Protein AF-A0A6A7LLV8-F1 (afdb_monomer_lite)

Sequence (172 aa):
MTVFNNYDQRSSDILLAQSDQRNTRNVFSGPGNIEGRDSFSAI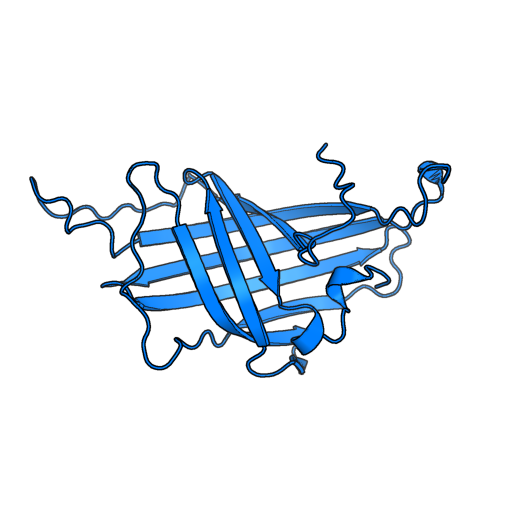GQISSLVITVPDSDFNITNAFKVILTGEWNLSVRNGSVTNFDVNFLASPMDGRGTHVHQISNFKPYDNDTPIRLSEDNSVVIHETADIKINGVIIWDQADISISISKDKIFNIDPDDRDTENHFGDQQV

Radius of gyration: 17.13 Å; chains: 1; bounding box: 48×31×48 Å

Secondary structure (DSSP, 8-state):
-------SS-----EEEEE-TTS-------SS-TT--S-EEEEEEEEEEEEE--STT--GGG-EEEEEEEEEEEEEETTEEEEEEEEEEEEETTS-S-EEEEEEEEE--TTPPPP---TTS-EEEEEEEEEEETTEEEEEEEEEEEEEETTTEEEEEE-TTTTTTTTTS---

Structure (mmCIF, N/CA/C/O backbone):
data_AF-A0A6A7LLV8-F1
#
_entry.id   AF-A0A6A7LLV8-F1
#
loop_
_atom_site.group_PDB
_atom_site.id
_atom_site.type_symbol
_atom_site.label_atom_id
_atom_site.label_alt_id
_atom_site.label_comp_id
_atom_site.label_asym_id
_atom_site.label_entity_id
_atom_site.label_seq_id
_atom_site.pdbx_PDB_ins_code
_atom_site.Cartn_x
_atom_site.Cartn_y
_atom_site.Cartn_z
_atom_site.occupancy
_atom_site.B_iso_or_equiv
_atom_site.auth_seq_id
_atom_site.auth_comp_id
_atom_site.auth_asym_id
_atom_site.auth_atom_id
_atom_site.pdbx_PDB_model_num
ATOM 1 N N . MET A 1 1 ? 6.860 18.313 -1.965 1.00 25.78 1 MET A N 1
ATOM 2 C CA . MET A 1 1 ? 7.826 17.428 -2.640 1.00 25.78 1 MET A CA 1
ATOM 3 C C . MET A 1 1 ? 8.645 16.800 -1.537 1.00 25.78 1 MET A C 1
ATOM 5 O O . MET A 1 1 ? 9.509 17.471 -0.990 1.00 25.78 1 MET A O 1
ATOM 9 N N . THR A 1 2 ? 8.262 15.604 -1.103 1.00 24.58 2 THR A N 1
ATOM 10 C CA . THR A 1 2 ? 9.008 14.871 -0.076 1.00 24.58 2 THR A CA 1
ATOM 11 C C . THR A 1 2 ? 10.014 14.008 -0.821 1.00 24.58 2 THR A C 1
ATOM 13 O O . THR A 1 2 ? 9.620 13.183 -1.636 1.00 24.58 2 THR A O 1
ATOM 16 N N . VAL A 1 3 ? 11.299 14.295 -0.633 1.00 24.58 3 VAL A N 1
ATOM 17 C CA . VAL A 1 3 ? 12.405 13.477 -1.139 1.00 24.58 3 VAL A CA 1
ATOM 18 C C . VAL A 1 3 ? 12.798 12.572 0.019 1.00 24.58 3 VAL A C 1
ATOM 20 O O . VAL A 1 3 ? 13.248 13.080 1.046 1.00 24.58 3 VAL A O 1
ATOM 23 N N . PHE A 1 4 ? 12.581 11.267 -0.107 1.00 34.59 4 PHE A N 1
ATOM 24 C CA . PHE A 1 4 ? 13.042 10.308 0.889 1.00 34.59 4 PHE A CA 1
ATOM 25 C C . PHE A 1 4 ? 14.485 9.923 0.560 1.00 34.59 4 PHE A C 1
ATOM 27 O O . PHE A 1 4 ? 14.741 9.159 -0.359 1.00 34.59 4 PHE A O 1
ATOM 34 N N . ASN A 1 5 ? 15.427 10.495 1.307 1.00 30.48 5 ASN A N 1
ATOM 35 C CA . ASN A 1 5 ? 16.753 9.924 1.503 1.00 30.48 5 ASN A CA 1
ATOM 36 C C . ASN A 1 5 ? 16.828 9.553 2.979 1.00 30.48 5 ASN A C 1
ATOM 38 O O . ASN A 1 5 ? 16.831 10.461 3.806 1.00 30.48 5 ASN A O 1
ATOM 42 N N . ASN A 1 6 ? 16.889 8.265 3.306 1.00 28.12 6 ASN A N 1
ATOM 43 C CA . ASN A 1 6 ? 17.552 7.792 4.517 1.00 28.12 6 ASN A CA 1
ATOM 44 C C . ASN A 1 6 ? 17.889 6.307 4.376 1.00 28.12 6 ASN A C 1
ATOM 46 O O . ASN A 1 6 ? 17.022 5.441 4.379 1.00 28.12 6 ASN A O 1
ATOM 50 N N . TYR A 1 7 ? 19.190 6.047 4.269 1.00 36.25 7 TYR A N 1
ATOM 51 C CA . TYR A 1 7 ? 19.776 4.780 4.669 1.00 36.25 7 TYR A CA 1
ATOM 52 C C . TYR A 1 7 ? 19.491 4.570 6.165 1.00 36.25 7 TYR A C 1
ATOM 54 O O . TYR A 1 7 ? 19.623 5.509 6.949 1.00 36.25 7 TYR A O 1
ATOM 62 N N . ASP A 1 8 ? 19.183 3.326 6.532 1.00 33.72 8 ASP A N 1
ATOM 63 C CA . ASP A 1 8 ? 19.077 2.808 7.906 1.00 33.72 8 ASP A CA 1
ATOM 64 C C . ASP A 1 8 ? 17.693 2.876 8.592 1.00 33.72 8 ASP A C 1
ATOM 66 O O . ASP A 1 8 ? 17.523 3.401 9.689 1.00 33.72 8 ASP A O 1
ATOM 70 N N . GLN A 1 9 ? 16.688 2.310 7.918 1.00 30.48 9 GLN A N 1
ATOM 71 C CA . GLN A 1 9 ? 15.720 1.303 8.400 1.00 30.48 9 GLN A CA 1
ATOM 72 C C . GLN A 1 9 ? 14.824 0.989 7.193 1.00 30.48 9 GLN A C 1
ATOM 74 O O . GLN A 1 9 ? 14.249 1.903 6.616 1.00 30.48 9 GLN A O 1
ATOM 79 N N . ARG A 1 10 ? 14.813 -0.266 6.724 1.00 34.41 10 ARG A N 1
ATOM 80 C CA . ARG A 1 10 ? 14.182 -0.677 5.454 1.00 34.41 10 ARG A CA 1
ATOM 81 C C . ARG A 1 10 ? 12.652 -0.628 5.547 1.00 34.41 10 ARG A C 1
ATOM 83 O O . ARG A 1 10 ? 12.019 -1.634 5.828 1.00 34.41 10 ARG A O 1
ATOM 90 N N . SER A 1 11 ? 12.103 0.567 5.427 1.00 36.34 11 SER A N 1
ATOM 91 C CA . SER A 1 11 ? 10.690 0.836 5.195 1.00 36.34 11 SER A CA 1
ATOM 92 C C . SER A 1 11 ? 10.669 2.084 4.322 1.00 36.34 11 SER A C 1
ATOM 94 O O . SER A 1 11 ? 11.050 3.183 4.738 1.00 36.34 11 SER A O 1
ATOM 96 N N . SER A 1 12 ? 10.379 1.868 3.047 1.00 47.72 12 SER A N 1
ATOM 97 C CA . SER A 1 12 ? 10.267 2.910 2.035 1.00 47.72 12 SER A CA 1
ATOM 98 C C . SER A 1 12 ? 8.793 3.082 1.731 1.00 47.72 12 SER A C 1
ATOM 100 O O . SER A 1 12 ? 8.258 2.338 0.921 1.00 47.72 12 SER A O 1
ATOM 102 N N . ASP A 1 13 ? 8.165 4.071 2.375 1.00 46.97 13 ASP A N 1
ATOM 103 C CA . ASP A 1 13 ? 6.767 4.454 2.159 1.00 46.97 13 ASP A CA 1
ATOM 104 C C . ASP A 1 13 ? 6.391 4.385 0.668 1.00 46.97 13 ASP A C 1
ATOM 106 O O . ASP A 1 13 ? 6.837 5.192 -0.157 1.00 46.97 13 ASP A O 1
ATOM 110 N N . ILE A 1 14 ? 5.560 3.405 0.316 1.00 55.56 14 ILE A N 1
ATOM 111 C CA . ILE A 1 14 ? 5.271 3.057 -1.082 1.00 55.56 14 ILE A CA 1
ATOM 112 C C . ILE A 1 14 ? 4.286 4.065 -1.679 1.00 55.56 14 ILE A C 1
ATOM 114 O O . ILE A 1 14 ? 4.317 4.381 -2.872 1.00 55.56 14 ILE A O 1
ATOM 118 N N . LEU A 1 15 ? 3.393 4.599 -0.844 1.00 58.03 15 LEU A N 1
ATOM 119 C CA . LEU A 1 15 ? 2.213 5.326 -1.284 1.00 58.03 15 LEU A CA 1
ATOM 120 C C . LEU A 1 15 ? 1.815 6.414 -0.292 1.00 58.03 15 LEU A C 1
ATOM 122 O O . LEU A 1 15 ? 1.293 6.135 0.779 1.00 58.03 15 LEU A O 1
ATOM 126 N N . LEU A 1 16 ? 1.928 7.670 -0.726 1.00 57.59 16 LEU A N 1
ATOM 127 C CA . LEU A 1 16 ? 1.279 8.797 -0.064 1.00 57.59 16 LEU A CA 1
ATOM 128 C C . LEU A 1 16 ? -0.051 9.092 -0.756 1.00 57.59 16 LEU A C 1
ATOM 130 O O . LEU A 1 16 ? -0.090 9.495 -1.922 1.00 57.59 16 LEU A O 1
ATOM 134 N N . ALA A 1 17 ? -1.142 8.922 -0.020 1.00 59.72 17 ALA A N 1
ATOM 135 C CA . ALA A 1 17 ? -2.483 9.252 -0.473 1.00 59.72 17 ALA A CA 1
ATOM 136 C C . ALA A 1 17 ? -3.144 10.255 0.477 1.00 59.72 17 ALA A C 1
ATOM 138 O O . ALA A 1 17 ? -2.828 10.327 1.667 1.00 59.72 17 ALA A O 1
ATOM 139 N N . GLN A 1 18 ? -4.073 11.046 -0.055 1.00 58.34 18 GLN A N 1
ATOM 140 C CA . GLN A 1 18 ? -4.870 11.970 0.748 1.00 58.34 18 GLN A CA 1
ATOM 141 C C . GLN A 1 18 ? -6.233 11.344 1.030 1.00 58.34 18 GLN A C 1
ATOM 143 O O . GLN A 1 18 ? -6.851 10.759 0.137 1.00 58.34 18 GLN A O 1
ATOM 148 N N . SER A 1 19 ? -6.708 11.468 2.267 1.00 53.09 19 SER A N 1
ATOM 149 C CA . SER A 1 19 ? -8.093 11.138 2.601 1.00 53.09 19 SER A CA 1
ATOM 150 C C . SER A 1 19 ? -9.051 12.139 1.942 1.00 53.09 19 SER A C 1
ATOM 152 O O . SER A 1 19 ? -8.801 13.348 1.911 1.00 53.09 19 SER A O 1
ATOM 154 N N . ASP A 1 20 ? -10.179 11.656 1.419 1.00 56.53 20 ASP A N 1
ATOM 155 C CA . ASP A 1 20 ? -11.266 12.535 0.999 1.00 56.53 20 ASP A CA 1
ATOM 156 C C . ASP A 1 20 ? -12.082 12.941 2.229 1.00 56.53 20 ASP A C 1
ATOM 158 O O . ASP A 1 20 ? -12.944 12.211 2.729 1.00 56.53 20 ASP A O 1
ATOM 162 N N . GLN A 1 21 ? -11.818 14.152 2.716 1.00 49.69 21 GLN A N 1
ATOM 163 C CA . GLN A 1 21 ? -12.512 14.715 3.874 1.00 49.69 21 GLN A CA 1
ATOM 164 C C . GLN A 1 21 ? -14.009 14.958 3.624 1.00 49.69 21 GLN A C 1
ATOM 166 O O . GLN A 1 21 ? -14.748 15.241 4.564 1.00 49.69 21 GLN A O 1
ATOM 171 N N . ARG A 1 22 ? -14.497 14.843 2.378 1.00 41.94 22 ARG A N 1
ATOM 172 C CA . ARG A 1 22 ? -15.923 15.023 2.065 1.00 41.94 22 ARG A CA 1
ATOM 173 C C . ARG A 1 22 ? -16.800 13.849 2.503 1.00 41.94 22 ARG A C 1
ATOM 175 O O . ARG A 1 22 ? -18.019 14.007 2.505 1.00 41.94 22 ARG A O 1
ATOM 182 N N . ASN A 1 23 ? -16.219 12.706 2.885 1.00 36.88 23 ASN A N 1
ATOM 183 C CA . ASN A 1 23 ? -16.984 11.499 3.221 1.00 36.88 23 ASN A CA 1
ATOM 184 C C . ASN A 1 23 ? -16.542 10.785 4.514 1.00 36.88 23 ASN A C 1
ATOM 186 O O . ASN A 1 23 ? -16.977 9.661 4.773 1.00 36.88 23 ASN A O 1
ATOM 190 N N . THR A 1 24 ? -15.728 11.425 5.361 1.00 42.12 24 THR A N 1
ATOM 191 C CA . THR A 1 24 ? -15.396 10.913 6.699 1.00 42.12 24 THR A CA 1
ATOM 192 C C . THR A 1 24 ? -16.609 11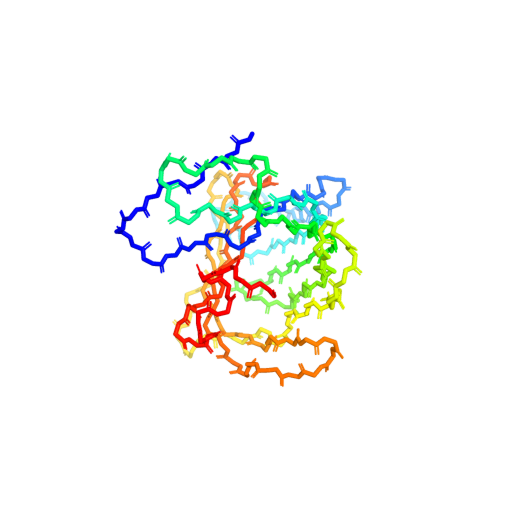.053 7.625 1.00 42.12 24 THR A C 1
ATOM 194 O O . THR A 1 24 ? -16.803 12.043 8.331 1.00 42.12 24 THR A O 1
ATOM 197 N N . ARG A 1 25 ? -17.493 10.050 7.622 1.00 43.16 25 ARG A N 1
ATOM 198 C CA . ARG A 1 25 ? -18.568 9.960 8.617 1.00 43.16 25 ARG A CA 1
ATOM 199 C C . ARG A 1 25 ? -17.994 9.459 9.935 1.00 43.16 25 ARG A C 1
ATOM 201 O O . ARG A 1 25 ? -18.027 8.269 10.229 1.00 43.16 25 ARG A O 1
ATOM 208 N N . ASN A 1 26 ? -17.536 10.393 10.758 1.00 45.19 26 ASN A N 1
ATOM 209 C CA . ASN A 1 26 ? -17.378 10.159 12.186 1.00 45.19 26 ASN A CA 1
ATOM 210 C C . ASN A 1 26 ? -18.771 9.979 12.808 1.00 45.19 26 ASN A C 1
ATOM 212 O O . ASN A 1 26 ? -19.414 10.947 13.216 1.00 45.19 26 ASN A O 1
ATOM 216 N N . VAL A 1 27 ? -19.282 8.747 12.835 1.00 40.97 27 VAL A N 1
ATOM 217 C CA . VAL A 1 27 ? -20.527 8.432 13.547 1.00 40.97 27 VAL A CA 1
ATOM 218 C C . VAL A 1 27 ? -20.204 8.353 15.040 1.00 40.97 27 VAL A C 1
ATOM 220 O O . VAL A 1 27 ? -20.032 7.279 15.600 1.00 40.97 27 VAL A O 1
ATOM 223 N N . PHE A 1 28 ? -20.093 9.514 15.687 1.00 44.41 28 PHE A N 1
ATOM 224 C CA . PHE A 1 28 ? -20.032 9.605 17.143 1.00 44.41 28 PHE A CA 1
ATOM 225 C C . PHE A 1 28 ? -21.446 9.481 17.711 1.00 44.41 28 PHE A C 1
ATOM 227 O O . PHE A 1 28 ? -22.267 10.388 17.566 1.00 44.41 28 PHE A O 1
ATOM 234 N N . SER A 1 29 ? -21.735 8.374 18.390 1.00 33.62 29 SER A N 1
ATOM 235 C CA . SER A 1 29 ? -22.928 8.242 19.225 1.00 33.62 29 SER A CA 1
ATOM 236 C C . SER A 1 29 ? -22.536 8.243 20.702 1.00 33.62 29 SER A C 1
ATOM 238 O O . SER A 1 29 ? -22.203 7.198 21.250 1.00 33.62 29 SER A O 1
ATOM 240 N N . GLY A 1 30 ? -22.616 9.406 21.354 1.00 32.41 30 GLY A N 1
ATOM 241 C CA . GLY A 1 30 ? -22.698 9.493 22.818 1.00 32.41 30 GLY A CA 1
ATOM 242 C C . GLY A 1 30 ? -21.762 10.520 23.472 1.00 32.41 30 GLY A C 1
ATOM 243 O O . GLY A 1 30 ? -20.610 10.650 23.059 1.00 32.41 30 GLY A O 1
ATOM 244 N N . PRO A 1 31 ? -22.229 11.259 24.498 1.00 39.59 31 PRO A N 1
ATOM 245 C CA . PRO A 1 31 ? -21.396 12.192 25.240 1.00 39.59 31 PRO A CA 1
ATOM 246 C C . PRO A 1 31 ? -20.611 11.457 26.338 1.00 39.59 31 PRO A C 1
ATOM 248 O O . PRO A 1 31 ? -21.205 10.830 27.208 1.00 39.59 31 PRO A O 1
ATOM 251 N N . GLY A 1 32 ? -19.283 11.594 26.323 1.00 40.81 32 GLY A N 1
ATOM 252 C CA . GLY A 1 32 ? -18.411 11.286 27.461 1.00 40.81 32 GLY A CA 1
ATOM 253 C C . GLY A 1 32 ? -18.008 9.818 27.622 1.00 40.81 32 GLY A C 1
ATOM 254 O O . GLY A 1 32 ? -18.596 9.111 28.424 1.00 40.81 32 GLY A O 1
ATOM 255 N N . ASN A 1 33 ? -16.972 9.394 26.892 1.00 37.56 33 ASN A N 1
ATOM 256 C CA . ASN A 1 33 ? -15.912 8.482 27.345 1.00 37.56 33 ASN A CA 1
ATOM 257 C C . ASN A 1 33 ? -14.859 8.367 26.228 1.00 37.56 33 ASN A C 1
ATOM 259 O O . ASN A 1 33 ? -15.196 8.319 25.047 1.00 37.56 33 ASN A O 1
ATOM 263 N N . ILE A 1 34 ? -13.578 8.286 26.596 1.00 49.31 34 ILE A N 1
ATOM 264 C CA . ILE A 1 34 ? -12.436 8.049 25.683 1.00 49.31 34 ILE A CA 1
ATOM 265 C C . ILE A 1 34 ? -12.538 6.657 24.995 1.00 49.31 34 ILE A C 1
ATOM 267 O O . ILE A 1 34 ? -11.769 6.318 24.104 1.00 49.31 34 ILE A O 1
ATOM 271 N N . GLU A 1 35 ? -13.561 5.872 25.336 1.00 47.03 35 GLU A N 1
ATOM 272 C CA . GLU A 1 35 ? -13.871 4.536 24.816 1.00 47.03 35 GLU A CA 1
ATOM 273 C C . GLU A 1 35 ? -14.576 4.513 23.439 1.00 47.03 35 GLU A C 1
ATOM 275 O O . GLU A 1 35 ? -14.889 3.438 22.946 1.00 47.03 35 GLU A O 1
ATOM 280 N N . GLY A 1 36 ? -14.806 5.657 22.781 1.00 55.72 36 GLY A N 1
ATOM 281 C CA . GLY A 1 36 ? -15.617 5.749 21.550 1.00 55.72 36 GLY A CA 1
ATOM 282 C C . GLY A 1 36 ? -14.872 5.932 20.217 1.00 55.72 36 GLY A C 1
ATOM 283 O O . GLY A 1 36 ? -15.473 6.431 19.269 1.00 55.72 36 GLY A O 1
ATOM 284 N N . ARG A 1 37 ? -13.571 5.614 20.130 1.00 78.81 37 ARG A N 1
ATOM 285 C CA . ARG A 1 37 ? -12.734 5.814 18.918 1.00 78.81 37 ARG A CA 1
ATOM 286 C C . ARG A 1 37 ? -12.319 4.518 18.208 1.00 78.81 37 ARG A C 1
ATOM 288 O O . ARG A 1 37 ? -11.336 4.498 17.472 1.00 78.81 37 ARG A O 1
ATOM 295 N N . ASP A 1 38 ? -13.057 3.440 18.437 1.00 90.88 38 ASP A N 1
ATOM 296 C CA . ASP A 1 38 ? -12.802 2.114 17.860 1.00 90.88 38 ASP A CA 1
ATOM 297 C C . ASP A 1 38 ? -13.615 1.834 16.580 1.00 90.88 38 ASP A C 1
ATOM 299 O O . ASP A 1 38 ? -13.541 0.749 16.010 1.00 90.88 38 ASP A O 1
ATOM 303 N N . SER A 1 39 ? -14.417 2.803 16.131 1.00 91.94 39 SER A N 1
ATOM 304 C CA . SER A 1 39 ? -15.273 2.684 14.954 1.00 91.94 39 SER A CA 1
ATOM 305 C C . SER A 1 39 ? -15.150 3.935 14.089 1.00 91.94 39 SER A C 1
ATOM 307 O O . SER A 1 39 ? -15.537 5.025 14.507 1.00 91.94 39 SER A O 1
ATOM 309 N N . PHE A 1 40 ? -14.593 3.793 12.889 1.00 90.12 40 PHE A N 1
ATOM 310 C CA . PHE A 1 40 ? -14.353 4.897 11.961 1.00 90.12 40 PHE A CA 1
ATOM 311 C C . PHE A 1 40 ? -14.254 4.400 10.518 1.00 90.12 40 PHE A C 1
ATOM 313 O O . PHE A 1 40 ? -14.094 3.209 10.248 1.00 90.12 40 PHE A O 1
ATOM 320 N N . SER A 1 41 ? -14.357 5.317 9.560 1.00 91.12 41 SER A N 1
ATOM 321 C CA . SER A 1 41 ? -14.145 4.999 8.149 1.00 91.12 41 SER A CA 1
ATOM 322 C C . SER A 1 41 ? -13.459 6.150 7.435 1.00 91.12 41 SER A C 1
ATOM 324 O O . SER A 1 41 ? -13.730 7.320 7.714 1.00 91.12 41 SER A O 1
ATOM 326 N N . ALA A 1 42 ? -12.587 5.805 6.497 1.00 90.94 42 ALA A N 1
ATOM 327 C CA . ALA A 1 42 ? -11.884 6.740 5.643 1.00 90.94 42 ALA A CA 1
ATOM 328 C C . ALA A 1 42 ? -11.798 6.173 4.225 1.00 90.94 42 ALA A C 1
ATOM 330 O O . ALA A 1 42 ? -11.670 4.967 4.028 1.00 90.94 42 ALA A O 1
ATOM 331 N N . ILE A 1 43 ? -11.889 7.059 3.244 1.00 93.12 43 ILE A N 1
ATOM 332 C CA . ILE A 1 43 ? -11.674 6.761 1.831 1.00 93.12 43 ILE A CA 1
ATOM 333 C C . ILE A 1 43 ? -10.750 7.835 1.275 1.00 93.12 43 ILE A C 1
ATOM 335 O O . ILE A 1 43 ? -10.688 8.933 1.834 1.00 93.12 43 ILE A O 1
ATOM 339 N N . GLY A 1 44 ? -10.067 7.566 0.174 1.00 90.12 44 GLY A N 1
ATOM 340 C CA . GLY A 1 44 ? -9.231 8.580 -0.446 1.00 90.12 44 GLY A CA 1
ATOM 341 C C . GLY A 1 44 ? -8.724 8.197 -1.820 1.00 90.12 44 GLY A C 1
ATOM 342 O O . GLY A 1 44 ? -8.927 7.082 -2.297 1.00 90.12 44 GLY A O 1
ATOM 343 N N . GLN A 1 45 ? -8.059 9.162 -2.448 1.00 92.94 45 GLN A N 1
ATOM 344 C CA . GLN A 1 45 ? -7.443 8.997 -3.757 1.00 92.94 45 GLN A CA 1
ATOM 345 C C . GLN A 1 45 ? -5.931 8.883 -3.613 1.00 92.94 45 GLN A C 1
ATOM 347 O O . GLN A 1 45 ? -5.292 9.628 -2.865 1.00 92.94 45 GLN A O 1
ATOM 352 N N . ILE A 1 46 ? -5.364 7.967 -4.385 1.00 91.12 46 ILE A N 1
ATOM 353 C CA . ILE A 1 46 ? -3.937 7.879 -4.648 1.00 91.12 46 ILE A CA 1
ATOM 354 C C . ILE A 1 46 ? -3.660 8.785 -5.847 1.00 91.12 46 ILE A C 1
ATOM 356 O O . ILE A 1 46 ? -4.257 8.635 -6.914 1.00 91.12 46 ILE A O 1
ATOM 360 N N . SER A 1 47 ? -2.764 9.745 -5.654 1.00 90.38 47 SER A N 1
ATOM 361 C CA . SER A 1 47 ? -2.252 10.625 -6.703 1.00 90.38 47 SER A CA 1
ATOM 362 C C . SER A 1 47 ? -0.811 10.960 -6.346 1.00 90.38 47 SER A C 1
ATOM 364 O O . SER A 1 47 ? -0.527 11.970 -5.699 1.00 90.38 47 SER A O 1
ATOM 366 N N . SER A 1 48 ? 0.088 10.035 -6.679 1.00 87.19 48 SER A N 1
ATOM 367 C CA . SER A 1 48 ? 1.493 10.090 -6.280 1.00 87.19 48 SER A CA 1
ATOM 368 C C . SER A 1 48 ? 2.415 10.036 -7.494 1.00 87.19 48 SER A C 1
ATOM 370 O O . SER A 1 48 ? 2.112 9.410 -8.511 1.00 87.19 48 SER A O 1
ATOM 372 N N . LEU A 1 49 ? 3.558 10.707 -7.367 1.00 87.88 49 LEU A N 1
ATOM 373 C CA . LEU A 1 49 ? 4.690 10.586 -8.272 1.00 87.88 49 LEU A CA 1
ATOM 374 C C . LEU A 1 49 ? 5.840 9.963 -7.489 1.00 87.88 49 LEU A C 1
ATOM 376 O O . LEU A 1 49 ? 6.376 10.587 -6.573 1.00 87.88 49 LEU A O 1
ATOM 380 N N . VAL A 1 50 ? 6.223 8.762 -7.896 1.00 84.75 50 VAL A N 1
ATOM 381 C CA . VAL A 1 50 ? 7.353 8.025 -7.343 1.00 84.75 50 VAL A CA 1
ATOM 382 C C . VAL A 1 50 ? 8.569 8.244 -8.236 1.00 84.75 50 VAL A C 1
ATOM 384 O O . VAL A 1 50 ? 8.464 8.181 -9.465 1.00 84.75 50 VAL A O 1
ATOM 387 N N . ILE A 1 51 ? 9.711 8.563 -7.623 1.00 83.75 51 ILE A N 1
ATOM 388 C CA . ILE A 1 51 ? 10.968 8.845 -8.320 1.00 83.75 51 ILE A CA 1
ATOM 389 C C . ILE A 1 51 ? 12.083 8.042 -7.660 1.00 83.75 51 ILE A C 1
ATOM 391 O O . ILE A 1 51 ? 12.461 8.339 -6.528 1.00 83.75 51 ILE A O 1
ATOM 395 N N . THR A 1 52 ? 12.648 7.091 -8.398 1.00 80.25 52 THR A N 1
ATOM 396 C CA . THR A 1 52 ? 13.773 6.279 -7.926 1.00 80.25 52 THR A CA 1
ATOM 397 C C . THR A 1 52 ? 15.080 6.978 -8.282 1.00 80.25 52 THR A C 1
ATOM 399 O O . THR A 1 52 ? 15.360 7.238 -9.458 1.00 80.25 52 THR A O 1
ATOM 402 N N . VAL A 1 53 ? 15.879 7.305 -7.265 1.00 81.94 53 VAL A N 1
ATOM 403 C CA . VAL A 1 53 ? 17.179 7.968 -7.416 1.00 81.94 53 VAL A CA 1
ATOM 404 C C . VAL A 1 53 ? 18.268 7.016 -6.906 1.00 81.94 53 VAL A C 1
ATOM 406 O O . VAL A 1 53 ? 18.321 6.768 -5.706 1.00 81.94 53 VAL A O 1
ATOM 409 N N . PRO A 1 54 ? 19.114 6.455 -7.788 1.00 76.38 54 PRO A N 1
ATOM 410 C CA . PRO A 1 54 ? 20.040 5.383 -7.414 1.00 76.38 54 PRO A CA 1
ATOM 411 C C . PRO A 1 54 ? 21.244 5.853 -6.583 1.00 76.38 54 PRO A C 1
ATOM 413 O O . PRO A 1 54 ? 21.803 5.066 -5.825 1.00 76.38 54 PRO A O 1
ATOM 416 N N . ASP A 1 55 ? 21.657 7.115 -6.715 1.00 81.62 55 ASP A N 1
ATOM 417 C CA . ASP A 1 55 ? 22.779 7.695 -5.975 1.00 81.62 55 ASP A CA 1
ATOM 418 C C . ASP A 1 55 ? 22.618 9.217 -5.810 1.00 81.62 55 ASP A C 1
ATOM 420 O O . A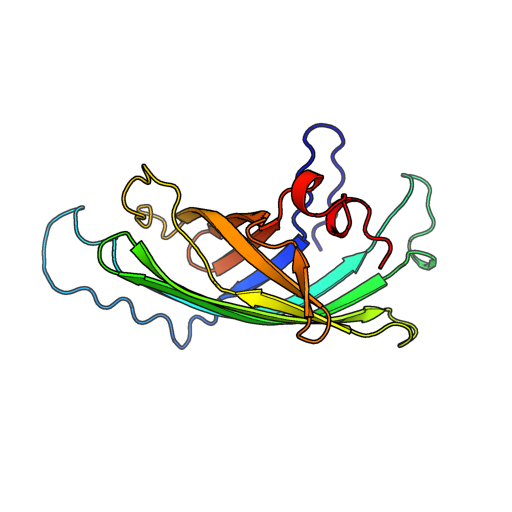SP A 1 55 ? 21.789 9.853 -6.462 1.00 81.62 55 ASP A O 1
ATOM 424 N N . SER A 1 56 ? 23.395 9.821 -4.907 1.00 80.06 56 SER A N 1
ATOM 425 C CA . SER A 1 56 ? 23.253 11.238 -4.543 1.00 80.06 56 SER A CA 1
ATOM 426 C C . SER A 1 56 ? 23.645 12.225 -5.645 1.00 80.06 56 SER A C 1
ATOM 428 O O . SER A 1 56 ? 23.183 13.365 -5.613 1.00 80.06 56 SER A O 1
ATOM 430 N N . ASP A 1 57 ? 24.481 11.807 -6.600 1.00 85.31 57 ASP A N 1
ATOM 431 C CA . ASP A 1 57 ? 24.971 12.653 -7.697 1.00 85.31 57 ASP A CA 1
ATOM 432 C C . ASP A 1 57 ? 24.165 12.439 -8.992 1.00 85.31 57 ASP A C 1
ATOM 434 O O . ASP A 1 57 ? 24.458 13.024 -10.043 1.00 85.31 57 ASP A O 1
ATOM 438 N N . PHE A 1 58 ? 23.118 11.617 -8.921 1.00 85.25 58 PHE A N 1
ATOM 439 C CA . PHE A 1 58 ? 22.303 11.244 -10.054 1.00 85.25 58 PHE A CA 1
ATOM 440 C C . PHE A 1 58 ? 21.539 12.447 -10.622 1.00 85.25 58 PHE A C 1
ATOM 442 O O . PHE A 1 58 ? 20.822 13.172 -9.925 1.00 85.25 58 PHE A O 1
ATOM 449 N N . ASN A 1 59 ? 21.622 12.637 -11.941 1.00 87.62 59 ASN A N 1
ATOM 450 C CA . ASN A 1 59 ? 20.847 13.677 -12.606 1.00 87.62 59 ASN A CA 1
ATOM 451 C C . ASN A 1 59 ? 19.354 13.311 -12.617 1.00 87.62 59 ASN A C 1
ATOM 453 O O . ASN A 1 59 ? 18.906 12.503 -13.431 1.00 87.62 59 ASN A O 1
ATOM 457 N N . ILE A 1 60 ? 18.574 13.980 -11.765 1.00 84.19 60 ILE A N 1
ATOM 458 C CA . ILE A 1 60 ? 17.133 13.761 -11.567 1.00 84.19 60 ILE A CA 1
ATOM 459 C C . ILE A 1 60 ? 16.301 13.786 -12.863 1.00 84.19 60 ILE A C 1
ATOM 461 O O . ILE A 1 60 ? 15.240 13.156 -12.945 1.00 84.19 60 ILE A O 1
ATOM 465 N N . THR A 1 61 ? 16.766 14.468 -13.918 1.00 86.12 61 THR A N 1
ATOM 466 C CA . THR A 1 61 ? 16.069 14.454 -15.214 1.00 86.12 61 THR A CA 1
ATOM 467 C C . THR A 1 61 ? 16.000 13.051 -15.805 1.00 86.12 61 THR A C 1
ATOM 469 O O . THR A 1 61 ? 14.991 12.703 -16.414 1.00 86.12 61 THR A O 1
ATOM 472 N N . ASN A 1 62 ? 17.015 12.229 -15.543 1.00 86.19 62 ASN A N 1
ATOM 473 C CA . ASN A 1 62 ? 17.138 10.859 -16.032 1.00 86.19 62 ASN A CA 1
ATOM 474 C C . ASN A 1 62 ? 16.471 9.835 -15.107 1.00 86.19 62 ASN A C 1
ATOM 476 O O . ASN A 1 62 ? 16.506 8.6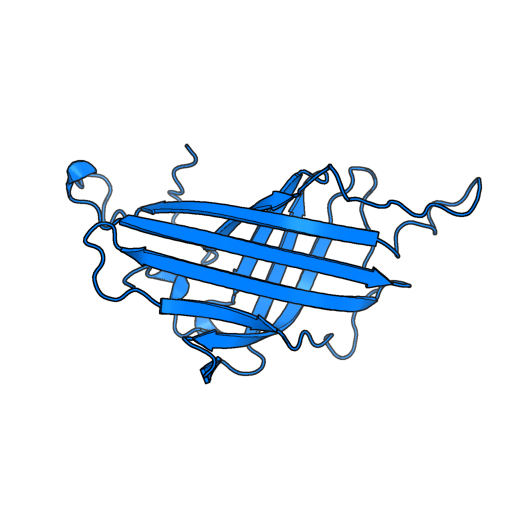46 -15.406 1.00 86.19 62 ASN A O 1
ATOM 480 N N . ALA A 1 63 ? 15.892 10.277 -13.984 1.00 85.62 63 ALA A N 1
ATOM 481 C CA . ALA A 1 63 ? 15.339 9.367 -12.989 1.00 85.62 63 ALA A CA 1
ATOM 482 C C . ALA A 1 63 ? 14.168 8.607 -13.581 1.00 85.62 63 ALA A C 1
ATOM 484 O O . ALA A 1 63 ? 13.365 9.185 -14.330 1.00 85.62 63 ALA A O 1
ATOM 485 N N . PHE A 1 64 ? 14.071 7.344 -13.195 1.00 83.94 64 PHE A N 1
ATOM 486 C CA . PHE A 1 64 ? 12.909 6.543 -13.481 1.00 83.94 64 PHE A CA 1
ATOM 487 C C . PHE A 1 64 ? 11.735 7.037 -12.622 1.00 83.94 64 PHE A C 1
ATOM 489 O O . PHE A 1 64 ? 11.901 7.363 -11.445 1.00 83.94 64 PHE A O 1
ATOM 496 N N . LYS A 1 65 ? 10.571 7.207 -13.253 1.00 86.81 65 LYS A N 1
ATOM 497 C CA . LYS A 1 65 ? 9.418 7.903 -12.674 1.00 86.81 65 LYS A CA 1
ATOM 498 C C . LYS A 1 65 ? 8.154 7.104 -12.927 1.00 86.81 65 LYS A C 1
ATOM 500 O O . LYS A 1 65 ? 7.870 6.765 -14.079 1.00 86.81 65 LYS A O 1
ATOM 505 N N . VAL A 1 66 ? 7.373 6.901 -11.874 1.00 88.00 66 VAL A N 1
ATOM 506 C CA . VAL A 1 66 ? 6.097 6.186 -11.925 1.00 88.00 66 VAL A CA 1
ATOM 507 C C . VAL A 1 66 ? 4.996 7.087 -11.396 1.00 88.00 66 VAL A C 1
ATOM 509 O O . VAL A 1 66 ? 5.117 7.693 -10.333 1.00 88.00 66 VAL A O 1
ATOM 512 N N . ILE A 1 67 ? 3.909 7.174 -12.151 1.00 91.25 67 ILE A N 1
ATOM 513 C CA . ILE A 1 67 ? 2.669 7.797 -11.708 1.00 91.25 67 ILE A CA 1
ATOM 514 C C . ILE A 1 67 ? 1.817 6.704 -11.074 1.00 91.25 67 ILE A C 1
ATOM 516 O O . ILE A 1 67 ? 1.516 5.703 -11.728 1.00 91.25 67 ILE A O 1
ATOM 520 N N . LEU A 1 68 ? 1.425 6.917 -9.819 1.00 92.12 68 LEU A N 1
ATOM 521 C CA . LEU A 1 68 ? 0.485 6.063 -9.104 1.00 92.12 68 LEU A CA 1
ATOM 522 C C . LEU A 1 68 ? -0.850 6.793 -8.993 1.00 92.12 68 LEU A C 1
ATOM 524 O O . LEU A 1 68 ? -0.912 7.910 -8.468 1.00 92.12 68 LEU A O 1
ATOM 528 N N . THR A 1 69 ? -1.921 6.176 -9.488 1.00 93.44 69 THR A N 1
ATOM 529 C CA . THR A 1 69 ? -3.266 6.751 -9.401 1.00 93.44 69 THR A CA 1
ATOM 530 C C . THR A 1 69 ? -4.318 5.700 -9.107 1.00 93.44 69 THR A C 1
ATOM 532 O O . THR A 1 69 ? -4.315 4.626 -9.701 1.00 93.44 69 THR A O 1
ATOM 535 N N . GLY A 1 70 ? -5.219 5.995 -8.180 1.00 94.88 70 GLY A N 1
ATOM 536 C CA . GLY A 1 70 ? -6.196 5.020 -7.725 1.00 94.88 70 GLY A CA 1
ATOM 537 C C . GLY A 1 70 ? -6.965 5.488 -6.511 1.00 94.88 70 GLY A C 1
ATOM 538 O O . GLY A 1 70 ? -7.025 6.683 -6.220 1.00 94.88 70 GLY A O 1
ATOM 539 N N . GLU A 1 71 ? -7.534 4.535 -5.791 1.00 95.31 71 GLU A N 1
ATOM 540 C CA . GLU A 1 71 ? -8.362 4.788 -4.620 1.00 95.31 71 GLU A CA 1
ATOM 541 C C . GLU A 1 71 ? -8.057 3.780 -3.515 1.00 95.31 71 GLU A C 1
ATOM 543 O O . GLU A 1 71 ? -7.543 2.684 -3.754 1.00 95.31 71 GLU A O 1
ATOM 548 N N . TRP A 1 72 ? -8.379 4.175 -2.290 1.00 94.25 72 TRP A N 1
ATOM 549 C CA . TRP A 1 72 ? -8.300 3.323 -1.116 1.00 94.25 72 TRP A CA 1
ATOM 550 C C . TRP A 1 72 ? -9.497 3.568 -0.204 1.00 94.25 72 TRP A C 1
ATOM 552 O O . TRP A 1 72 ? -10.108 4.643 -0.207 1.00 94.25 72 TRP A O 1
ATOM 562 N N . ASN A 1 73 ? -9.826 2.569 0.607 1.00 94.31 73 ASN A N 1
ATOM 563 C CA . ASN A 1 73 ? -10.785 2.707 1.691 1.00 94.31 73 ASN A CA 1
ATOM 564 C C . ASN A 1 73 ? -10.414 1.830 2.885 1.00 94.31 73 ASN A C 1
ATOM 566 O O . ASN A 1 73 ? -9.836 0.761 2.730 1.00 94.31 73 ASN A O 1
ATOM 570 N N . LEU A 1 74 ? -10.783 2.298 4.073 1.00 92.69 74 LEU A N 1
ATOM 571 C CA . LEU A 1 74 ? -10.623 1.613 5.346 1.00 92.69 74 LEU A CA 1
ATOM 572 C C . LEU A 1 74 ? -11.881 1.834 6.186 1.00 92.69 74 LEU A C 1
ATOM 574 O O . LEU A 1 74 ? -12.341 2.962 6.355 1.00 92.69 74 LEU A O 1
ATOM 578 N N . SER A 1 75 ? -12.433 0.764 6.744 1.00 93.06 75 SER A N 1
ATOM 579 C CA . SER A 1 75 ? -13.516 0.812 7.724 1.00 93.06 75 SER A CA 1
ATOM 580 C C . SER A 1 75 ? -13.171 -0.066 8.914 1.00 93.06 75 SER A C 1
ATOM 582 O O . SER A 1 75 ? -12.987 -1.274 8.770 1.00 93.06 75 SER A O 1
ATOM 584 N N . VAL A 1 76 ? -13.142 0.536 10.096 1.00 92.06 76 VAL A N 1
ATOM 585 C CA . VAL A 1 76 ? -12.950 -0.142 11.377 1.00 92.06 76 VAL A CA 1
ATOM 586 C C . VAL A 1 76 ? -14.254 -0.065 12.158 1.00 92.06 76 VAL A C 1
ATOM 588 O O . VAL A 1 76 ? -14.905 0.981 12.191 1.00 92.06 76 VAL A O 1
ATOM 591 N N . ARG A 1 77 ? -14.659 -1.174 12.774 1.00 92.19 77 ARG A N 1
ATOM 592 C CA . ARG A 1 77 ? -15.850 -1.252 13.619 1.00 92.19 77 ARG A CA 1
ATOM 593 C C . ARG A 1 77 ? -15.536 -2.067 14.862 1.00 92.19 77 ARG A C 1
ATOM 595 O O . ARG A 1 77 ? -15.082 -3.201 14.745 1.00 92.19 77 ARG A O 1
ATOM 602 N N . ASN A 1 78 ? -15.829 -1.506 16.032 1.00 90.62 78 ASN A N 1
ATOM 603 C CA . ASN A 1 78 ? -15.572 -2.120 17.337 1.00 90.62 78 ASN A CA 1
ATOM 604 C C . ASN A 1 78 ? -14.118 -2.616 17.489 1.00 90.62 78 ASN A C 1
ATOM 606 O O . ASN A 1 78 ? -13.869 -3.675 18.058 1.00 90.62 78 ASN A O 1
ATOM 610 N N . GLY A 1 79 ? -13.166 -1.874 16.925 1.00 90.50 79 GLY A N 1
ATOM 611 C CA . GLY A 1 79 ? -11.739 -2.166 16.989 1.00 90.50 79 GLY A CA 1
ATOM 612 C C . GLY A 1 79 ? -11.218 -3.167 15.962 1.00 90.50 79 GLY A C 1
ATOM 613 O O . GLY A 1 79 ? -10.044 -3.513 16.029 1.00 90.50 79 GLY A O 1
ATOM 614 N N . SER A 1 80 ? -12.040 -3.612 15.009 1.00 90.19 80 SER A N 1
ATOM 615 C CA . SER A 1 80 ? -11.625 -4.547 13.957 1.00 90.19 80 SER A CA 1
ATOM 616 C C . SER A 1 80 ? -11.802 -3.947 12.567 1.00 90.19 80 SER A C 1
ATOM 618 O O . SER A 1 80 ? -12.815 -3.295 12.293 1.00 90.19 80 SER A O 1
ATOM 620 N N . VAL A 1 81 ? -10.847 -4.196 11.666 1.00 91.50 81 VAL A N 1
ATOM 621 C CA . VAL A 1 81 ? -11.014 -3.877 10.242 1.00 91.50 81 VAL A CA 1
ATOM 622 C C . VAL A 1 81 ? -12.166 -4.715 9.684 1.00 91.50 81 VAL A C 1
ATOM 624 O O . VAL A 1 81 ? -12.199 -5.934 9.812 1.00 91.50 81 VAL A O 1
ATOM 627 N N . THR A 1 82 ? -13.138 -4.044 9.078 1.00 92.12 82 THR A N 1
ATOM 628 C CA . THR A 1 82 ? -14.313 -4.669 8.443 1.00 92.12 82 THR A CA 1
ATOM 629 C C . THR A 1 82 ? -14.319 -4.507 6.935 1.00 92.12 82 THR A C 1
ATOM 631 O O . THR A 1 82 ? -14.994 -5.261 6.239 1.00 92.12 82 THR A O 1
ATOM 634 N N . ASN A 1 83 ? -13.584 -3.519 6.433 1.00 92.31 83 ASN A N 1
ATOM 635 C CA . ASN A 1 83 ? -13.379 -3.316 5.015 1.00 92.31 83 ASN A CA 1
ATOM 636 C C . ASN A 1 83 ? -12.037 -2.619 4.811 1.00 92.31 83 ASN A C 1
ATOM 638 O O . ASN A 1 83 ? -11.766 -1.604 5.456 1.00 92.31 83 ASN A O 1
ATOM 642 N N . PHE A 1 84 ? -11.225 -3.165 3.921 1.00 92.81 84 PHE A N 1
ATOM 643 C CA . PHE A 1 84 ? -10.020 -2.524 3.438 1.00 92.81 84 PHE A CA 1
ATOM 644 C C . PHE A 1 84 ? -9.772 -2.977 2.007 1.00 92.81 84 PHE A C 1
ATOM 646 O O . PHE A 1 84 ? -9.689 -4.178 1.743 1.00 92.81 84 PHE A O 1
ATOM 653 N N . ASP A 1 85 ? -9.680 -2.012 1.102 1.00 94.25 85 ASP A N 1
ATOM 654 C CA . ASP A 1 85 ? -9.389 -2.265 -0.302 1.00 94.25 85 ASP A CA 1
ATOM 655 C C . ASP A 1 85 ? -8.592 -1.090 -0.868 1.00 94.25 85 ASP A C 1
ATOM 657 O O . ASP A 1 85 ? -8.890 0.082 -0.602 1.00 94.25 85 ASP A O 1
ATOM 661 N N . VAL A 1 86 ? -7.552 -1.425 -1.621 1.00 95.50 86 VAL A N 1
ATOM 662 C CA . VAL A 1 86 ? -6.691 -0.486 -2.336 1.00 95.50 86 VAL A CA 1
ATOM 663 C C . VAL A 1 86 ? -6.611 -0.953 -3.775 1.00 95.50 86 VAL A C 1
ATOM 665 O O . VAL A 1 86 ? -6.365 -2.130 -4.030 1.00 95.50 86 VAL A O 1
ATOM 668 N N . ASN A 1 87 ? -6.773 -0.032 -4.717 1.00 96.69 87 ASN A N 1
ATOM 669 C CA . ASN A 1 87 ? -6.696 -0.327 -6.139 1.00 96.69 87 ASN A CA 1
ATOM 670 C C . ASN A 1 87 ? -6.070 0.860 -6.870 1.00 96.69 87 ASN A C 1
ATOM 672 O O . ASN A 1 87 ? -6.652 1.947 -6.897 1.00 96.69 87 ASN A O 1
ATOM 676 N N . PHE A 1 88 ? -4.890 0.665 -7.458 1.00 95.19 88 PHE A N 1
ATOM 677 C CA . PHE A 1 88 ? -4.191 1.728 -8.174 1.00 95.19 88 PHE A CA 1
ATOM 678 C C . PHE A 1 88 ? -3.450 1.232 -9.410 1.00 95.19 88 PHE A C 1
ATOM 680 O O . PHE A 1 88 ? -2.891 0.141 -9.450 1.00 95.19 88 PHE A O 1
ATOM 687 N N . LEU A 1 89 ? -3.432 2.084 -10.429 1.00 94.44 89 LEU A N 1
ATOM 688 C CA . LEU A 1 89 ? -2.587 1.967 -11.605 1.00 94.44 89 LEU A CA 1
ATOM 689 C C . LEU A 1 89 ? -1.180 2.454 -11.259 1.00 94.44 89 LEU A C 1
ATOM 691 O O . LEU A 1 89 ? -1.022 3.570 -10.759 1.00 94.44 89 LEU A O 1
ATOM 695 N N . ALA A 1 90 ? -0.179 1.660 -11.617 1.00 92.31 90 ALA A N 1
ATOM 696 C CA . ALA A 1 90 ? 1.203 2.086 -11.741 1.00 92.31 90 ALA A CA 1
ATOM 697 C C . ALA A 1 90 ? 1.535 2.269 -13.225 1.00 92.31 90 ALA A C 1
ATOM 699 O O . ALA A 1 90 ? 1.381 1.350 -14.035 1.00 92.31 90 ALA A O 1
ATOM 700 N N . SER A 1 91 ? 1.969 3.473 -13.597 1.00 92.94 91 SER A N 1
ATOM 701 C CA . SER A 1 91 ? 2.387 3.785 -14.963 1.00 92.94 91 SER A CA 1
ATOM 702 C C . SER A 1 91 ? 3.743 4.477 -14.967 1.00 92.94 91 SER A C 1
ATOM 704 O O . SER A 1 91 ? 3.838 5.629 -14.531 1.00 92.94 91 SER A O 1
ATOM 706 N N . PRO A 1 92 ? 4.780 3.841 -15.528 1.00 89.75 92 PRO A N 1
ATOM 707 C CA . PRO A 1 92 ? 5.994 4.539 -15.924 1.00 89.75 92 PRO A CA 1
ATOM 708 C C . PRO A 1 92 ? 5.676 5.738 -16.829 1.00 89.75 92 PRO A C 1
ATOM 710 O O . PRO A 1 92 ? 4.697 5.726 -17.584 1.00 89.75 92 PRO A O 1
ATOM 713 N N . MET A 1 93 ? 6.490 6.795 -16.759 1.00 87.31 93 MET A N 1
ATOM 714 C CA . MET A 1 93 ? 6.260 8.022 -17.542 1.00 87.31 93 MET A CA 1
ATOM 715 C C . MET A 1 93 ? 6.372 7.836 -19.061 1.00 87.31 93 MET A C 1
ATOM 717 O O . MET A 1 93 ? 5.854 8.661 -19.811 1.00 87.31 93 MET A O 1
ATOM 721 N N . ASP A 1 94 ? 7.033 6.776 -19.524 1.00 87.00 94 ASP A N 1
ATOM 722 C CA . ASP A 1 94 ? 7.086 6.415 -20.944 1.00 87.00 94 ASP A CA 1
ATOM 723 C C . ASP A 1 94 ? 5.854 5.607 -21.408 1.00 87.00 94 ASP A C 1
ATOM 725 O O . ASP A 1 94 ? 5.730 5.290 -22.593 1.00 87.00 94 ASP A O 1
ATOM 729 N N . GLY A 1 95 ? 4.939 5.290 -20.482 1.00 86.44 95 GLY A N 1
ATOM 730 C CA . GLY A 1 95 ? 3.694 4.566 -20.721 1.00 86.44 95 GLY A CA 1
ATOM 731 C C . GLY A 1 95 ? 3.859 3.067 -20.975 1.00 86.44 95 GLY A C 1
ATOM 732 O O . GLY A 1 95 ? 2.888 2.412 -21.353 1.00 86.44 95 GLY A O 1
ATOM 733 N N . ARG A 1 96 ? 5.060 2.501 -20.817 1.00 87.56 96 ARG A N 1
ATOM 734 C CA . ARG A 1 96 ? 5.297 1.058 -20.981 1.00 87.56 96 ARG A CA 1
ATOM 735 C C . ARG A 1 96 ? 5.161 0.343 -19.643 1.00 87.56 96 ARG A C 1
ATOM 737 O O . ARG A 1 96 ? 5.378 0.939 -18.603 1.00 87.56 96 ARG A O 1
ATOM 744 N N . GLY A 1 97 ? 4.796 -0.940 -19.666 1.00 86.81 97 GLY A N 1
ATOM 745 C CA . GLY A 1 97 ? 4.760 -1.760 -18.446 1.00 86.81 97 GLY A CA 1
ATOM 746 C C . GLY A 1 97 ? 3.685 -1.360 -17.430 1.00 86.81 97 GLY A C 1
ATOM 747 O O . GLY A 1 97 ? 3.786 -1.718 -16.263 1.00 86.81 97 GLY A O 1
ATOM 748 N N . THR A 1 98 ? 2.650 -0.630 -17.848 1.00 92.31 98 THR A N 1
ATOM 749 C CA . THR A 1 98 ? 1.544 -0.240 -16.967 1.00 92.31 98 THR A CA 1
ATOM 750 C C . THR A 1 98 ? 0.818 -1.459 -16.406 1.00 92.31 98 THR A C 1
ATOM 752 O O . THR A 1 98 ? 0.500 -2.387 -17.156 1.00 92.31 98 THR A O 1
ATOM 755 N N . HIS A 1 99 ? 0.485 -1.431 -15.125 1.00 93.81 99 HIS A N 1
ATOM 756 C CA . HIS A 1 99 ? -0.242 -2.507 -14.460 1.00 93.81 99 HIS A CA 1
ATOM 757 C C . HIS A 1 99 ? -1.016 -1.971 -13.259 1.00 93.81 99 HIS A C 1
ATOM 759 O O . HIS A 1 99 ? -0.798 -0.850 -12.802 1.00 93.81 99 HIS A O 1
ATOM 765 N N . VAL A 1 100 ? -1.961 -2.767 -12.775 1.00 95.88 100 VAL A N 1
ATOM 766 C CA . VAL A 1 100 ? -2.801 -2.429 -11.629 1.00 95.88 100 VAL A CA 1
ATOM 767 C C . VAL A 1 100 ? -2.355 -3.240 -10.426 1.00 95.88 100 VAL A C 1
ATOM 769 O O . VAL A 1 100 ? -2.302 -4.465 -10.510 1.00 95.88 100 VAL A O 1
ATOM 772 N N . HIS A 1 101 ? -2.102 -2.569 -9.311 1.00 95.19 101 HIS A N 1
ATOM 773 C CA . HIS A 1 101 ? -1.972 -3.197 -8.006 1.00 95.19 101 HIS A CA 1
ATOM 774 C C . HIS A 1 101 ? -3.311 -3.176 -7.282 1.00 95.19 101 HIS A C 1
ATOM 776 O O . HIS A 1 101 ? -4.000 -2.152 -7.267 1.00 95.19 101 HIS A O 1
ATOM 782 N N . GLN A 1 102 ? -3.655 -4.291 -6.642 1.00 96.94 102 GLN A N 1
ATOM 783 C CA . GLN A 1 102 ? -4.759 -4.345 -5.691 1.00 96.94 102 GLN A CA 1
ATOM 784 C C . GLN A 1 102 ? -4.302 -4.943 -4.366 1.00 96.94 102 GLN A C 1
ATOM 786 O O . GLN A 1 102 ? -3.534 -5.900 -4.361 1.00 96.94 102 GLN A O 1
ATOM 791 N N . ILE A 1 103 ? -4.810 -4.421 -3.253 1.00 96.00 103 ILE A N 1
ATOM 792 C CA . ILE A 1 103 ? -4.568 -4.970 -1.915 1.00 96.00 103 ILE A CA 1
ATOM 793 C C . ILE A 1 103 ? -5.921 -5.199 -1.266 1.00 96.00 103 ILE A C 1
ATOM 795 O O . ILE A 1 103 ? -6.768 -4.308 -1.243 1.00 96.00 103 ILE A O 1
ATOM 799 N N . SER A 1 104 ? -6.145 -6.424 -0.807 1.00 94.00 104 SER A N 1
ATOM 800 C CA . SER A 1 104 ? -7.456 -6.891 -0.351 1.00 94.00 104 SER A CA 1
ATOM 801 C C . SER A 1 104 ? -7.299 -8.042 0.640 1.00 94.00 104 SER A C 1
ATOM 803 O O . SER A 1 104 ? -6.189 -8.507 0.873 1.00 94.00 104 SER A O 1
ATOM 805 N N . ASN A 1 105 ? -8.413 -8.547 1.178 1.00 93.00 105 ASN A N 1
ATOM 806 C CA . ASN A 1 105 ? -8.412 -9.709 2.076 1.00 93.00 105 ASN A CA 1
ATOM 807 C C . ASN A 1 105 ? -7.564 -9.491 3.342 1.00 93.00 105 ASN A C 1
ATOM 809 O O . ASN A 1 105 ? -6.783 -10.352 3.734 1.00 93.00 105 ASN A O 1
ATOM 813 N N . PHE A 1 106 ? -7.731 -8.321 3.960 1.00 91.44 106 PHE A N 1
ATOM 814 C CA . PHE A 1 106 ? -7.104 -7.986 5.236 1.00 91.44 106 PHE A CA 1
ATOM 815 C C . PHE A 1 106 ? -7.473 -9.008 6.310 1.00 91.44 106 PHE A C 1
ATOM 817 O O . PHE A 1 106 ? -8.660 -9.308 6.488 1.00 91.44 106 PHE A O 1
ATOM 824 N N . LYS A 1 107 ? -6.481 -9.509 7.043 1.00 89.88 107 LYS A N 1
ATOM 825 C CA . LYS A 1 107 ? -6.688 -10.464 8.131 1.00 89.88 107 LYS A CA 1
ATOM 826 C C . LYS A 1 107 ? -5.939 -10.026 9.385 1.00 89.88 107 LYS A C 1
ATOM 828 O O . LYS A 1 107 ? -4.732 -9.806 9.276 1.00 89.88 107 LYS A O 1
ATOM 833 N N . PRO A 1 108 ? -6.642 -9.965 10.536 1.00 83.88 108 PRO A N 1
ATOM 834 C CA . PRO A 1 108 ? -6.027 -9.632 11.804 1.00 83.88 108 PRO A CA 1
ATOM 835 C C . PRO A 1 108 ? -4.969 -10.662 12.218 1.00 83.88 108 PRO A C 1
ATOM 837 O O . PRO A 1 108 ? -5.154 -11.851 11.928 1.00 83.88 108 PRO A O 1
ATOM 840 N N . TYR A 1 109 ? -3.932 -10.267 12.953 1.00 84.31 109 TYR A N 1
ATOM 841 C CA . TYR A 1 109 ? -3.104 -11.224 13.684 1.00 84.31 109 TYR A CA 1
ATOM 842 C C . TYR A 1 109 ? -3.889 -11.849 14.851 1.00 84.31 109 TYR A C 1
ATOM 844 O O . TYR A 1 109 ? -4.778 -11.246 15.458 1.00 84.31 109 TYR A O 1
ATOM 852 N N . ASP A 1 110 ? -3.522 -13.079 15.232 1.00 69.44 110 ASP A N 1
ATOM 853 C CA . ASP A 1 110 ? -4.259 -13.904 16.208 1.00 69.44 110 ASP A CA 1
ATOM 854 C C . ASP A 1 110 ? -4.362 -13.312 17.638 1.00 69.44 110 ASP A C 1
ATOM 856 O O . ASP A 1 110 ? -5.042 -13.885 18.489 1.00 69.44 110 ASP A O 1
ATOM 860 N N . ASN A 1 111 ? -3.722 -12.172 17.933 1.00 62.56 111 ASN A N 1
ATOM 861 C CA . ASN A 1 111 ? -3.749 -11.513 19.247 1.00 62.56 111 ASN A CA 1
ATOM 862 C C . ASN A 1 111 ? -3.885 -9.985 19.167 1.00 62.56 111 ASN A C 1
ATOM 864 O O . ASN A 1 111 ? -3.378 -9.279 20.046 1.00 62.56 111 ASN A O 1
ATOM 868 N N . ASP A 1 112 ? -4.538 -9.462 18.129 1.00 73.44 112 ASP A N 1
ATOM 869 C CA . ASP A 1 112 ? -4.561 -8.019 17.940 1.00 73.44 112 ASP A CA 1
ATOM 870 C C . ASP A 1 112 ? -5.297 -7.246 19.027 1.00 73.44 112 ASP A C 1
ATOM 872 O O . ASP A 1 112 ? -6.417 -7.552 19.454 1.00 73.44 112 ASP A O 1
ATOM 876 N N . THR A 1 113 ? -4.640 -6.175 19.464 1.00 81.94 113 THR A N 1
ATOM 877 C CA . THR A 1 113 ? -5.281 -5.164 20.291 1.00 81.94 113 THR A CA 1
ATOM 878 C C . THR A 1 113 ? -6.329 -4.425 19.462 1.00 81.94 113 THR A C 1
ATOM 880 O O . THR A 1 113 ? -6.042 -4.074 18.319 1.00 81.94 113 THR A O 1
ATOM 883 N N . PRO A 1 114 ? -7.507 -4.098 20.028 1.00 88.44 114 PRO A N 1
ATOM 884 C CA . PRO A 1 114 ? -8.527 -3.355 19.298 1.00 88.44 114 PRO A CA 1
ATOM 885 C C . PRO A 1 114 ? -7.978 -2.049 18.710 1.00 88.44 114 PRO A C 1
ATOM 887 O O . PRO A 1 114 ? -7.435 -1.216 19.443 1.00 88.44 114 PRO A O 1
ATOM 890 N N . ILE A 1 115 ? -8.172 -1.857 17.405 1.00 90.56 115 ILE A N 1
ATOM 891 C CA . ILE A 1 115 ? -7.744 -0.668 16.664 1.00 90.56 115 ILE A CA 1
ATOM 892 C C . ILE A 1 115 ? -8.510 0.552 17.174 1.00 90.56 115 ILE A C 1
ATOM 894 O O . ILE A 1 115 ? -9.739 0.547 17.274 1.00 90.56 115 ILE A O 1
ATOM 898 N N . ARG A 1 116 ? -7.790 1.632 17.481 1.00 91.19 116 ARG A N 1
ATOM 899 C CA . ARG A 1 116 ? -8.376 2.878 17.983 1.00 91.19 116 ARG A CA 1
ATOM 900 C C . ARG A 1 116 ? -7.690 4.084 17.364 1.00 91.19 116 ARG A C 1
ATOM 902 O O . ARG A 1 116 ? -6.466 4.120 17.283 1.00 91.19 116 ARG A O 1
ATOM 909 N N . LEU A 1 117 ? -8.475 5.093 16.988 1.00 90.31 117 LEU A N 1
ATOM 910 C CA . LEU A 1 117 ? -7.920 6.403 16.649 1.00 90.31 117 LEU A CA 1
ATOM 911 C C . LEU A 1 117 ? -7.346 7.059 17.910 1.00 90.31 117 LEU A C 1
ATOM 913 O O . LEU A 1 117 ? -8.017 7.133 18.945 1.00 90.31 117 LEU A O 1
ATOM 917 N N . SER A 1 118 ? -6.137 7.599 17.799 1.00 90.44 118 SER A N 1
ATOM 918 C CA . SER A 1 118 ? -5.559 8.515 18.783 1.00 90.44 118 SER A CA 1
ATOM 919 C C . SER A 1 118 ? -6.377 9.806 18.875 1.00 90.44 118 SER A C 1
ATOM 921 O O . SER A 1 118 ? -7.233 10.087 18.031 1.00 90.44 118 SER A O 1
ATOM 923 N N . GLU A 1 119 ? -6.100 10.631 19.890 1.00 88.06 119 GLU A N 1
ATOM 924 C CA . GLU A 1 119 ? -6.772 11.922 20.093 1.00 88.06 119 GLU A CA 1
ATOM 925 C C . GLU A 1 119 ? -6.648 12.869 18.892 1.00 88.06 119 GLU A C 1
ATOM 927 O O . GLU A 1 119 ? -7.598 13.594 18.583 1.00 88.06 119 GLU A O 1
ATOM 932 N N . ASP A 1 120 ? -5.522 12.809 18.178 1.00 88.50 120 ASP A N 1
ATOM 933 C CA . ASP A 1 120 ? -5.244 13.622 16.996 1.00 88.50 120 ASP A CA 1
ATOM 934 C C . ASP A 1 120 ? -5.767 13.016 15.685 1.00 88.50 120 ASP A C 1
ATOM 936 O O . ASP A 1 120 ? -5.429 13.527 14.626 1.00 88.50 120 ASP A O 1
ATOM 940 N N . ASN A 1 121 ? -6.618 11.984 15.747 1.00 88.44 121 ASN A N 1
ATOM 941 C CA . ASN A 1 121 ? -7.169 11.258 14.593 1.00 88.44 121 ASN A CA 1
ATOM 942 C C . ASN A 1 121 ? -6.100 10.535 13.759 1.00 88.44 121 ASN A C 1
ATOM 944 O O . ASN A 1 121 ? -6.220 10.435 12.534 1.00 88.44 121 ASN A O 1
ATOM 948 N N . SER A 1 122 ? -5.059 10.040 14.420 1.00 90.00 122 SER A N 1
ATOM 949 C CA . SER A 1 122 ? -4.064 9.164 13.816 1.00 90.00 122 SER A CA 1
ATOM 950 C C . SER A 1 122 ? -4.328 7.701 14.190 1.00 90.00 122 SER A C 1
ATOM 952 O O . SER A 1 122 ? -4.938 7.401 15.216 1.00 90.00 122 SER A O 1
ATOM 954 N N . VAL A 1 123 ? -3.884 6.767 13.358 1.00 91.81 123 VAL A N 1
ATOM 955 C CA . VAL A 1 123 ? -3.897 5.330 13.659 1.00 91.81 123 VAL A CA 1
ATOM 956 C C . VAL A 1 123 ? -2.777 4.645 12.890 1.00 91.81 123 VAL A C 1
ATOM 958 O O . VAL A 1 123 ? -2.455 5.058 11.777 1.00 91.81 123 VAL A O 1
ATOM 961 N N . VAL A 1 124 ? -2.202 3.608 13.490 1.00 91.56 124 VAL A N 1
ATOM 962 C CA . VAL A 1 124 ? -1.309 2.658 12.825 1.00 91.56 124 VAL A CA 1
ATOM 963 C C . VAL A 1 124 ? -1.927 1.274 12.975 1.00 91.56 124 VAL A C 1
ATOM 965 O O . VAL A 1 124 ? -2.412 0.936 14.055 1.00 91.56 124 VAL A O 1
ATOM 968 N N . ILE A 1 125 ? -1.965 0.520 11.884 1.00 91.56 125 ILE A N 1
ATOM 969 C CA . ILE A 1 125 ? -2.559 -0.813 11.794 1.00 91.56 125 ILE A CA 1
ATOM 970 C C . ILE A 1 125 ? -1.515 -1.707 11.130 1.00 91.56 125 ILE A C 1
ATOM 972 O O . ILE A 1 125 ? -1.017 -1.353 10.064 1.00 91.56 125 ILE A O 1
ATOM 976 N N . HIS A 1 126 ? -1.185 -2.833 11.752 1.00 91.62 126 HIS A N 1
ATOM 977 C CA . HIS A 1 126 ? -0.291 -3.840 11.184 1.00 91.62 126 HIS A CA 1
ATOM 978 C C . HIS A 1 126 ? -1.103 -5.109 11.035 1.00 91.62 126 HIS A C 1
ATOM 980 O O . HIS A 1 126 ? -1.652 -5.543 12.037 1.00 91.62 126 HIS A O 1
ATOM 986 N N . GLU A 1 127 ? -1.190 -5.665 9.833 1.00 91.06 127 GLU A N 1
ATOM 987 C CA . GLU A 1 127 ? -1.958 -6.886 9.556 1.00 91.06 127 GLU A CA 1
ATOM 988 C C . GLU A 1 127 ? -1.389 -7.605 8.334 1.00 91.06 127 GLU A C 1
ATOM 990 O O . GLU A 1 127 ? -0.429 -7.130 7.732 1.00 91.06 127 GLU A O 1
ATOM 995 N N . THR A 1 128 ? -2.025 -8.702 7.919 1.00 95.00 128 THR A N 1
ATOM 996 C CA . THR A 1 128 ? -1.713 -9.372 6.647 1.00 95.00 128 THR A CA 1
ATOM 997 C C . THR A 1 128 ? -2.754 -9.070 5.570 1.00 95.00 128 THR A C 1
ATOM 999 O O . THR A 1 128 ? -3.941 -8.899 5.869 1.00 95.00 128 THR A O 1
ATOM 1002 N N . ALA A 1 129 ? -2.345 -9.046 4.300 1.00 95.44 129 ALA A N 1
ATOM 1003 C CA . ALA A 1 129 ? -3.261 -8.936 3.163 1.00 95.44 129 ALA A CA 1
ATOM 1004 C C . ALA A 1 129 ? -2.737 -9.627 1.901 1.00 95.44 129 ALA A C 1
ATOM 1006 O O . ALA A 1 129 ? -1.547 -9.881 1.747 1.00 95.44 129 ALA A O 1
ATOM 1007 N N . ASP A 1 130 ? -3.641 -9.883 0.956 1.00 96.75 130 ASP A N 1
ATOM 1008 C CA . ASP A 1 130 ? -3.265 -10.352 -0.374 1.00 96.75 130 ASP A CA 1
ATOM 1009 C C . ASP A 1 130 ? -2.953 -9.154 -1.273 1.00 96.75 130 ASP A C 1
ATOM 1011 O O . ASP A 1 130 ? -3.792 -8.257 -1.444 1.00 96.75 130 ASP A O 1
ATOM 1015 N N . ILE A 1 131 ? -1.790 -9.191 -1.920 1.00 95.88 131 ILE A N 1
ATOM 1016 C CA . ILE A 1 131 ? -1.353 -8.203 -2.904 1.00 95.88 131 ILE A CA 1
ATOM 1017 C C . ILE A 1 131 ? -1.421 -8.830 -4.296 1.00 95.88 131 ILE A C 1
ATOM 1019 O O . ILE A 1 131 ? -0.868 -9.899 -4.576 1.00 95.88 131 ILE A O 1
ATOM 1023 N N . LYS A 1 132 ? -2.127 -8.147 -5.193 1.00 97.00 132 LYS A N 1
ATOM 1024 C CA . LYS A 1 132 ? -2.416 -8.601 -6.550 1.00 97.00 132 LYS A CA 1
ATOM 1025 C C . LYS A 1 132 ? -1.812 -7.664 -7.577 1.00 97.00 132 LYS A C 1
ATOM 1027 O O . LYS A 1 132 ? -1.817 -6.450 -7.385 1.00 97.00 132 LYS A O 1
ATOM 1032 N N . ILE A 1 133 ? -1.387 -8.233 -8.700 1.00 94.94 133 ILE A N 1
ATOM 1033 C CA . ILE A 1 133 ? -1.029 -7.499 -9.912 1.00 94.94 133 ILE A CA 1
ATOM 1034 C C . ILE A 1 133 ? -1.954 -7.960 -11.033 1.00 94.94 133 ILE A C 1
ATOM 1036 O O . ILE A 1 133 ? -2.051 -9.149 -11.337 1.00 94.94 133 ILE A O 1
ATOM 1040 N N . ASN A 1 134 ? -2.666 -7.013 -11.643 1.00 95.38 134 ASN A N 1
ATOM 1041 C CA . ASN A 1 134 ? -3.650 -7.261 -12.698 1.00 95.38 134 ASN A CA 1
ATOM 1042 C C . ASN A 1 134 ? -4.683 -8.342 -12.313 1.00 95.38 134 ASN A C 1
ATOM 1044 O O . ASN A 1 134 ? -5.078 -9.167 -13.137 1.00 95.38 134 ASN A O 1
ATOM 1048 N N . GLY A 1 135 ? -5.124 -8.341 -11.049 1.00 96.44 135 GLY A N 1
ATOM 1049 C CA . GLY A 1 135 ? -6.102 -9.287 -10.507 1.00 96.44 135 GLY A CA 1
ATOM 1050 C C . GLY A 1 135 ? -5.542 -10.652 -10.091 1.00 96.44 135 GLY A C 1
ATOM 1051 O O . GLY A 1 135 ? -6.289 -11.451 -9.525 1.00 96.44 135 GLY A O 1
ATOM 1052 N N . VAL A 1 136 ? -4.256 -10.927 -10.325 1.00 97.62 136 VAL A N 1
ATOM 1053 C CA . VAL A 1 136 ? -3.586 -12.170 -9.916 1.00 97.62 136 VAL A CA 1
ATOM 1054 C C . VAL A 1 136 ? -2.889 -11.946 -8.581 1.00 97.62 136 VAL A C 1
ATOM 1056 O O . VAL A 1 136 ? -2.134 -10.989 -8.463 1.00 97.62 136 VAL A O 1
ATOM 1059 N N . ILE A 1 137 ? -3.129 -12.809 -7.588 1.00 97.44 137 ILE A N 1
ATOM 1060 C CA . ILE A 1 137 ? -2.401 -12.773 -6.307 1.00 97.44 137 ILE A CA 1
ATOM 1061 C C . ILE A 1 137 ? -0.936 -13.107 -6.582 1.00 97.44 137 ILE A C 1
ATOM 1063 O O . ILE A 1 137 ? -0.648 -14.171 -7.128 1.00 97.44 137 ILE A O 1
ATOM 1067 N N . ILE A 1 138 ? -0.047 -12.179 -6.235 1.00 96.69 138 ILE A N 1
ATOM 1068 C CA . ILE A 1 138 ? 1.406 -12.343 -6.361 1.00 96.69 138 ILE A CA 1
ATOM 1069 C C . ILE A 1 138 ? 2.011 -12.654 -4.995 1.00 96.69 138 ILE A C 1
ATOM 1071 O O . ILE A 1 138 ? 2.828 -13.562 -4.897 1.00 96.69 138 ILE A O 1
ATOM 1075 N N . TRP A 1 139 ? 1.539 -11.960 -3.957 1.00 96.25 139 TRP A N 1
ATOM 1076 C CA . TRP A 1 139 ? 1.912 -12.208 -2.569 1.00 96.25 139 TRP A CA 1
ATOM 1077 C C . TRP A 1 139 ? 0.642 -12.447 -1.758 1.00 96.25 139 TRP A C 1
ATOM 1079 O O . TRP A 1 139 ? -0.251 -11.594 -1.724 1.00 96.25 139 TRP A O 1
ATOM 1089 N N . ASP A 1 140 ? 0.526 -13.635 -1.175 1.00 96.56 140 ASP A N 1
ATOM 1090 C CA . ASP A 1 140 ? -0.571 -14.017 -0.298 1.00 96.56 140 ASP A CA 1
ATOM 1091 C C . ASP A 1 140 ? -0.212 -13.728 1.159 1.00 96.56 140 ASP A C 1
ATOM 1093 O O . ASP A 1 140 ? 0.878 -14.047 1.616 1.00 96.56 140 ASP A O 1
ATOM 1097 N N . GLN A 1 141 ? -1.150 -13.128 1.895 1.00 95.31 141 GLN A N 1
ATOM 1098 C CA . GLN A 1 141 ? -0.978 -12.828 3.322 1.00 95.31 141 GLN A CA 1
ATOM 1099 C C . GLN A 1 141 ? 0.332 -12.096 3.686 1.00 95.31 141 GLN A C 1
ATOM 1101 O O . GLN A 1 141 ? 0.893 -12.367 4.743 1.00 95.31 141 GLN A O 1
ATOM 1106 N N . ALA A 1 142 ? 0.795 -11.169 2.844 1.00 95.31 142 ALA A N 1
ATOM 1107 C CA . ALA A 1 142 ? 1.966 -10.349 3.141 1.00 95.31 142 ALA A CA 1
ATOM 1108 C C . ALA A 1 142 ? 1.682 -9.416 4.325 1.00 95.31 142 ALA A C 1
ATOM 1110 O O . ALA A 1 142 ? 0.602 -8.812 4.383 1.00 95.31 142 ALA A O 1
ATOM 1111 N N . ASP A 1 143 ? 2.651 -9.277 5.228 1.00 95.00 143 ASP A N 1
ATOM 1112 C CA . ASP A 1 143 ? 2.617 -8.307 6.315 1.00 95.00 143 ASP A CA 1
ATOM 1113 C C . ASP A 1 143 ? 2.586 -6.892 5.722 1.00 95.00 143 ASP A C 1
ATOM 1115 O O . ASP A 1 143 ? 3.397 -6.533 4.865 1.00 95.00 143 ASP A O 1
ATOM 1119 N N . ILE A 1 144 ? 1.642 -6.064 6.169 1.00 92.31 144 ILE A N 1
ATOM 1120 C CA . ILE A 1 144 ? 1.500 -4.682 5.718 1.00 92.31 144 ILE A CA 1
ATOM 1121 C C . ILE A 1 144 ? 1.238 -3.729 6.884 1.00 92.31 144 ILE A C 1
ATOM 1123 O O . ILE A 1 144 ? 0.483 -4.018 7.816 1.00 92.31 144 ILE A O 1
ATOM 1127 N N . SER A 1 145 ? 1.830 -2.542 6.789 1.00 91.94 145 SER A N 1
ATOM 1128 C CA . SER A 1 145 ? 1.637 -1.443 7.730 1.00 91.94 145 SER A CA 1
ATOM 1129 C C . SER A 1 145 ? 0.789 -0.353 7.086 1.00 91.94 145 SER A C 1
ATOM 1131 O O . SER A 1 145 ? 1.127 0.179 6.032 1.00 91.94 145 SER A O 1
ATOM 1133 N N . ILE A 1 146 ? -0.312 0.021 7.727 1.00 91.56 146 ILE A N 1
ATOM 1134 C CA . ILE A 1 146 ? -1.127 1.174 7.349 1.00 91.56 146 ILE A CA 1
ATOM 1135 C C . ILE A 1 146 ? -0.957 2.246 8.406 1.00 91.56 146 ILE A C 1
ATOM 1137 O O . ILE A 1 146 ? -1.056 1.970 9.601 1.00 91.56 146 ILE A O 1
ATOM 1141 N N . SER A 1 147 ? -0.827 3.498 7.977 1.00 91.31 147 SER A N 1
ATOM 1142 C CA . SER A 1 147 ? -1.050 4.620 8.878 1.00 91.31 147 SER A CA 1
ATOM 1143 C C . SER A 1 147 ? -1.976 5.667 8.284 1.00 91.31 147 SER A C 1
ATOM 1145 O O . SER A 1 147 ? -1.923 5.989 7.099 1.00 91.31 147 SER A O 1
ATOM 1147 N N . ILE A 1 148 ? -2.835 6.217 9.139 1.00 90.44 148 ILE A N 1
ATOM 1148 C CA . ILE A 1 148 ? -3.514 7.483 8.885 1.00 90.44 148 ILE A CA 1
ATOM 1149 C C . ILE A 1 148 ? -2.929 8.485 9.868 1.00 90.44 148 ILE A C 1
ATOM 1151 O O . ILE A 1 148 ? -2.980 8.258 11.073 1.00 90.44 148 ILE A O 1
ATOM 1155 N N . SER A 1 149 ? -2.382 9.594 9.375 1.00 90.06 149 SER A N 1
ATOM 1156 C CA . SER A 1 149 ? -1.890 10.683 10.217 1.00 90.06 149 SER A CA 1
ATOM 1157 C C . SER A 1 149 ? -2.853 11.856 10.170 1.00 90.06 149 SER A C 1
ATOM 1159 O O . SER A 1 149 ? -3.116 12.416 9.096 1.00 90.06 149 SER A O 1
ATOM 1161 N N . LYS A 1 150 ? -3.358 12.233 11.349 1.00 88.12 150 LYS A N 1
ATOM 1162 C CA . LYS A 1 150 ? -4.212 13.403 11.570 1.00 88.12 150 LYS A CA 1
ATOM 1163 C C . LYS A 1 150 ? -5.332 13.529 10.553 1.00 88.12 150 LYS A C 1
ATOM 1165 O O . LYS A 1 150 ? -5.426 14.572 9.920 1.00 88.12 150 LYS A O 1
ATOM 1170 N N . ASP A 1 151 ? -6.080 12.448 10.333 1.00 83.56 151 ASP A N 1
ATOM 1171 C CA . ASP A 1 151 ? -7.179 12.345 9.362 1.00 83.56 151 ASP A CA 1
ATOM 1172 C C . ASP A 1 151 ? -6.884 12.773 7.911 1.00 83.56 151 ASP A C 1
ATOM 1174 O O . ASP A 1 151 ? -7.827 12.943 7.135 1.00 83.56 151 ASP A O 1
ATOM 1178 N N . LYS A 1 152 ? -5.612 12.923 7.512 1.00 83.25 152 LYS A N 1
ATOM 1179 C CA . LYS A 1 152 ? -5.220 13.563 6.240 1.00 83.25 152 LYS A CA 1
ATOM 1180 C C . LYS A 1 152 ? -4.354 12.705 5.345 1.00 83.25 152 LYS A C 1
ATOM 1182 O O . LYS A 1 152 ? -4.592 12.646 4.142 1.00 83.25 152 LYS A O 1
ATOM 1187 N N . ILE A 1 153 ? -3.311 12.120 5.920 1.00 86.06 153 ILE A N 1
ATOM 1188 C CA . ILE A 1 153 ? -2.299 11.385 5.165 1.00 86.06 153 ILE A CA 1
ATOM 1189 C C . ILE A 1 153 ? -2.559 9.913 5.393 1.00 86.06 153 ILE A C 1
ATOM 1191 O O . ILE A 1 153 ? -2.587 9.489 6.542 1.00 86.06 153 ILE A O 1
ATOM 1195 N N . PHE A 1 154 ? -2.746 9.171 4.312 1.00 88.62 154 PHE A N 1
ATOM 1196 C CA . PHE A 1 154 ? -2.762 7.721 4.320 1.00 88.62 154 PHE A CA 1
ATOM 1197 C C . PHE A 1 154 ? -1.448 7.217 3.739 1.00 88.62 154 PHE A C 1
ATOM 1199 O O . PHE A 1 154 ? -1.045 7.657 2.658 1.00 88.62 154 PHE A O 1
ATOM 1206 N N . ASN A 1 155 ? -0.812 6.315 4.474 1.00 89.75 155 ASN A N 1
ATOM 1207 C CA . ASN A 1 155 ? 0.362 5.578 4.045 1.00 89.75 155 ASN A CA 1
ATOM 1208 C C . ASN A 1 155 ? 0.079 4.082 4.125 1.00 89.75 155 ASN A C 1
ATOM 1210 O O . ASN A 1 155 ? -0.582 3.625 5.062 1.00 89.75 155 ASN A O 1
ATOM 1214 N N . ILE A 1 156 ? 0.613 3.342 3.163 1.00 89.50 156 ILE A N 1
ATOM 1215 C CA . ILE A 1 156 ? 0.624 1.887 3.175 1.00 89.50 156 ILE A CA 1
ATOM 1216 C C . ILE A 1 156 ? 2.020 1.399 2.798 1.00 89.50 156 ILE A C 1
ATOM 1218 O O . ILE A 1 156 ? 2.615 1.893 1.839 1.00 89.50 156 ILE A O 1
ATOM 1222 N N . ASP A 1 157 ? 2.506 0.432 3.564 1.00 89.88 157 ASP A N 1
ATOM 1223 C CA . ASP A 1 157 ? 3.859 -0.100 3.476 1.00 89.88 157 ASP A CA 1
ATOM 1224 C C . ASP A 1 157 ? 3.851 -1.629 3.648 1.00 89.88 157 ASP A C 1
ATOM 1226 O O . ASP A 1 157 ? 3.806 -2.129 4.776 1.00 89.88 157 ASP A O 1
ATOM 1230 N N . PRO A 1 158 ? 3.745 -2.387 2.543 1.00 91.25 158 PRO A N 1
ATOM 1231 C CA . PRO A 1 158 ? 4.073 -3.806 2.533 1.00 91.25 158 PRO A CA 1
ATOM 1232 C C . PRO A 1 158 ? 5.490 -4.139 3.014 1.00 91.25 158 PRO A C 1
ATOM 1234 O O . PRO A 1 158 ? 6.436 -3.460 2.634 1.00 91.25 158 PRO A O 1
ATOM 1237 N N . ASP A 1 159 ? 5.648 -5.223 3.783 1.00 92.38 159 ASP A N 1
ATOM 1238 C CA . ASP A 1 159 ? 6.963 -5.713 4.216 1.00 92.38 159 ASP A CA 1
ATOM 1239 C C . ASP A 1 159 ? 7.806 -6.116 2.994 1.00 92.38 159 ASP A C 1
ATOM 1241 O O . ASP A 1 159 ? 7.392 -6.880 2.112 1.00 92.38 159 ASP A O 1
ATOM 1245 N N . ASP A 1 160 ? 9.025 -5.583 2.942 1.00 88.31 160 ASP A N 1
ATOM 1246 C CA . ASP A 1 160 ? 9.962 -5.816 1.848 1.00 88.31 160 ASP A CA 1
ATOM 1247 C C . ASP A 1 160 ? 10.334 -7.298 1.693 1.00 88.31 160 ASP A C 1
ATOM 1249 O O . ASP A 1 160 ? 10.575 -7.763 0.583 1.00 88.31 160 ASP A O 1
ATOM 1253 N N . ARG A 1 161 ? 10.414 -8.078 2.778 1.00 91.12 161 ARG A N 1
ATOM 1254 C CA . ARG A 1 161 ? 10.790 -9.499 2.690 1.00 91.12 1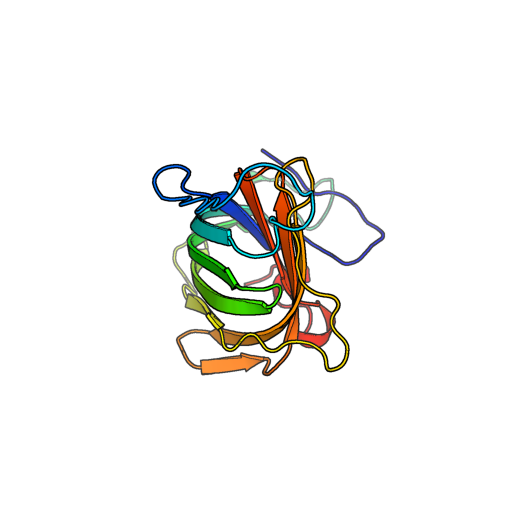61 ARG A CA 1
ATOM 1255 C C . ARG A 1 161 ? 9.654 -10.317 2.102 1.00 91.12 161 ARG A C 1
ATOM 1257 O O . ARG A 1 161 ? 9.922 -11.162 1.250 1.00 91.12 161 ARG A O 1
ATOM 1264 N N . ASP A 1 162 ? 8.426 -10.035 2.517 1.00 93.94 162 ASP A N 1
ATOM 1265 C CA . ASP A 1 162 ? 7.237 -10.723 2.012 1.00 93.94 162 ASP A CA 1
ATOM 1266 C C . ASP A 1 162 ? 6.971 -10.385 0.545 1.00 93.94 162 ASP A C 1
ATOM 1268 O O . ASP A 1 162 ? 6.468 -11.218 -0.205 1.00 93.94 162 ASP A O 1
ATOM 1272 N N . THR A 1 163 ? 7.364 -9.183 0.117 1.00 91.00 163 THR A N 1
ATOM 1273 C CA . THR A 1 163 ? 7.177 -8.693 -1.255 1.00 91.00 163 THR A CA 1
ATOM 1274 C C . THR A 1 163 ? 8.427 -8.781 -2.130 1.00 91.00 163 THR A C 1
ATOM 1276 O O . THR A 1 163 ? 8.476 -8.181 -3.203 1.00 91.00 163 THR A O 1
ATOM 1279 N N . GLU A 1 164 ? 9.451 -9.527 -1.706 1.00 89.75 164 GLU A N 1
ATOM 1280 C CA . GLU A 1 164 ? 10.715 -9.709 -2.441 1.00 89.75 164 GLU A CA 1
ATOM 1281 C C . GLU A 1 164 ? 11.417 -8.382 -2.822 1.00 89.75 164 GLU A C 1
ATOM 1283 O O . GLU A 1 164 ? 12.139 -8.302 -3.813 1.00 89.75 164 GLU A O 1
ATOM 1288 N N . ASN A 1 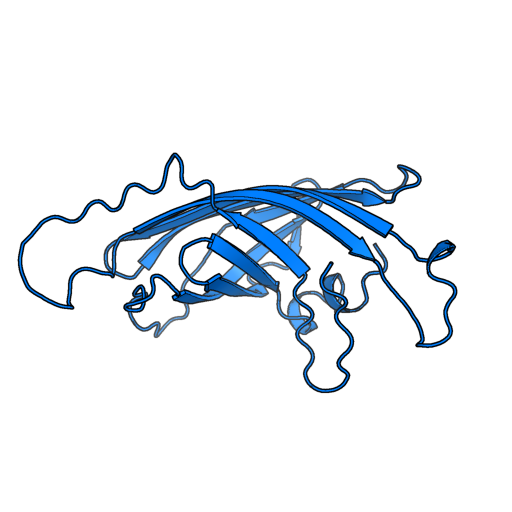165 ? 11.236 -7.339 -2.009 1.00 85.12 165 ASN A N 1
ATOM 1289 C CA . ASN A 1 165 ? 11.664 -5.950 -2.207 1.00 85.12 165 ASN A CA 1
ATOM 1290 C C . ASN A 1 165 ? 11.071 -5.295 -3.465 1.00 85.12 165 ASN A C 1
ATOM 1292 O O . ASN A 1 165 ? 11.595 -4.285 -3.935 1.00 85.12 165 ASN A O 1
ATOM 1296 N N . HIS A 1 166 ? 9.968 -5.823 -4.011 1.00 83.75 166 HIS A N 1
ATOM 1297 C CA . HIS A 1 166 ? 9.323 -5.273 -5.206 1.00 83.75 166 HIS A CA 1
ATOM 1298 C C . HIS A 1 166 ? 9.023 -3.777 -5.061 1.00 83.75 166 HIS A C 1
ATOM 1300 O O . HIS A 1 166 ? 9.203 -2.998 -5.999 1.00 83.75 166 HIS A O 1
ATOM 1306 N N . PHE A 1 167 ? 8.603 -3.371 -3.864 1.00 80.75 167 PHE A N 1
ATOM 1307 C CA . PHE A 1 167 ? 8.279 -1.986 -3.567 1.00 80.75 167 PHE A CA 1
ATOM 1308 C C . PHE A 1 167 ? 9.432 -1.187 -2.940 1.00 80.75 167 PHE A C 1
ATOM 1310 O O . PHE A 1 167 ? 9.409 0.040 -3.039 1.00 80.75 167 PHE A O 1
ATOM 1317 N N . GLY A 1 168 ? 10.431 -1.853 -2.349 1.00 68.56 168 GLY A N 1
ATOM 1318 C CA . GLY A 1 168 ? 11.602 -1.219 -1.734 1.00 68.56 168 GLY A CA 1
ATOM 1319 C C . GLY A 1 168 ? 12.732 -0.877 -2.708 1.00 68.56 168 GLY A C 1
ATOM 1320 O O . GLY A 1 168 ? 13.404 0.140 -2.547 1.00 68.56 168 GLY A O 1
ATOM 1321 N N . ASP A 1 169 ? 12.894 -1.659 -3.779 1.00 64.00 169 ASP A N 1
ATOM 1322 C CA . ASP A 1 169 ? 13.935 -1.431 -4.794 1.00 64.00 169 ASP A CA 1
ATOM 1323 C C . ASP A 1 169 ? 13.448 -0.583 -5.989 1.00 64.00 169 ASP A C 1
ATOM 1325 O O . ASP A 1 169 ? 14.242 -0.247 -6.871 1.00 64.00 169 ASP A O 1
ATOM 1329 N N . GLN A 1 170 ? 12.149 -0.244 -6.021 1.00 59.88 170 GLN A N 1
ATOM 1330 C CA . GLN A 1 170 ? 11.429 0.589 -7.007 1.00 59.88 170 GLN A CA 1
ATOM 1331 C C . GLN A 1 170 ? 12.027 0.609 -8.424 1.00 59.88 170 GLN A C 1
ATOM 1333 O O . GLN A 1 170 ? 12.210 1.664 -9.045 1.00 59.88 170 GLN A O 1
ATOM 1338 N N . GLN A 1 171 ? 12.284 -0.582 -8.955 1.00 48.72 171 GLN A N 1
ATOM 1339 C CA . GLN A 1 171 ? 12.363 -0.856 -10.381 1.00 48.72 171 GLN A CA 1
ATOM 1340 C C . GLN A 1 171 ? 11.057 -1.572 -10.731 1.00 48.72 171 GLN A C 1
ATOM 1342 O O . GLN A 1 171 ? 10.957 -2.778 -10.520 1.00 48.72 171 GLN A O 1
ATOM 1347 N N . VAL A 1 172 ? 10.029 -0.836 -11.170 1.00 49.66 172 VAL A N 1
ATOM 1348 C CA . VAL A 1 172 ? 8.829 -1.485 -11.745 1.00 49.66 172 VAL A CA 1
ATOM 1349 C C . VAL A 1 172 ? 9.126 -2.082 -13.112 1.00 49.66 172 VAL A C 1
ATOM 1351 O O . VAL A 1 172 ? 9.959 -1.503 -13.851 1.00 49.66 172 VAL A O 1
#

Foldseek 3Di:
DDDDDDDDDQWDFLFKWWWDPVPWPPPDDDPDDPQGFLWTKTKTWTFDKDWDDPDDVDDSVPTWIKTKTWMWMWTGDQLHTPFTKTKIWIATPVRPPIKIKIKGDWDADPDDDRWGQDPLRKTKDWTFIFIDINNHGPFHRFIKIWMDGSNTIITITTDCVSVVNCSRNPPD

pLDDT: mean 78.95, std 20.87, range [24.58, 97.62]